Protein AF-A0A8E2I904-F1 (afdb_monomer)

Foldseek 3Di:
DVVVVVVVVVVVVCVVPPPDDPPDDDDDDDDPDDDDDPDPPDPPDDDPPPPPDPPVVVVVVVVVVVVVPDPPPPPVVVVVVVVVPPPPPPPPPPDPPPDPDDPVNVVVVVVCCVVVDHDPVPPDDDD

Sequence (127 aa):
MESLIIAVIVGLISLFLNKKSNEGKQDKQDAPKPVSTPRSNRPLAKTITETTSPPDKIQAKYREIKEAFEPTPEVDLKESFEKEMLPQKVNKESEPKQLEIDENDLLKGIILSEVLGPPRSKRPYRR

pLDDT: mean 70.45, std 15.27, range [39.0, 95.62]

Radius of gyration: 31.6 Å; Cα contacts (8 Å, |Δi|>4): 5; chains: 1; bounding box: 62×60×70 Å

Organism: NCBI:txid38875

Secondary structure (DSSP, 8-state):
-HHHHHHHHHHHHHHHH--S---------PPPPPP-------------------HHHHHHHHHHHHHHS-------HHHHHHHH-S----------------HHHHHHHHHHHHHH-S-GGGS----

Solvent-accessible surface area (backbone atoms only — not comparable to full-atom values): 8775 Å² total; per-residue (Å²): 112,69,70,60,53,51,53,52,51,51,53,52,51,51,67,67,66,70,78,72,82,93,82,87,78,92,74,93,71,85,76,80,74,84,74,85,73,81,80,76,84,69,78,93,74,76,75,76,77,75,76,84,64,60,73,65,59,56,52,52,52,52,50,52,55,55,65,72,49,68,83,68,75,83,68,65,60,62,62,61,50,55,67,69,63,57,79,76,84,69,85,70,79,70,70,84,75,80,76,89,76,55,69,69,59,52,50,49,51,53,51,50,45,66,75,71,39,80,60,70,88,78,54,79,87,78,131

InterPro domains:
  IPR060752 Membrane protein YqfB [PF27722] (3-126)

Structure (mmCIF, N/CA/C/O backbone):
data_AF-A0A8E2I904-F1
#
_entry.id   AF-A0A8E2I904-F1
#
loop_
_atom_site.group_PDB
_atom_site.id
_atom_site.type_symbol
_atom_site.label_atom_id
_atom_site.label_alt_id
_atom_site.label_comp_id
_atom_site.label_asym_id
_atom_site.label_entity_id
_atom_site.label_seq_id
_atom_site.pdbx_PDB_ins_code
_atom_site.Cartn_x
_atom_site.Cartn_y
_atom_site.Cartn_z
_atom_site.occupancy
_atom_site.B_iso_or_equiv
_atom_site.auth_seq_id
_atom_site.auth_comp_id
_atom_site.auth_asym_id
_atom_site.auth_atom_id
_atom_site.pdbx_PDB_model_num
ATOM 1 N N . MET A 1 1 ? 20.095 -3.630 -37.643 1.00 79.81 1 MET A N 1
ATOM 2 C CA . MET A 1 1 ? 19.426 -4.080 -36.399 1.00 79.81 1 MET A CA 1
ATOM 3 C C . MET A 1 1 ? 20.271 -3.781 -35.168 1.00 79.81 1 MET A C 1
ATOM 5 O O . MET A 1 1 ? 19.738 -3.252 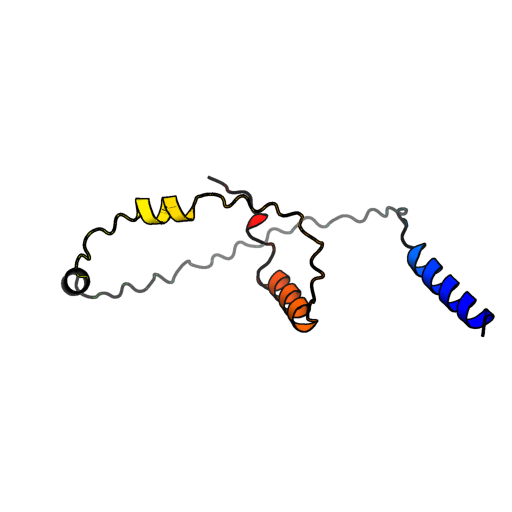-34.206 1.00 79.81 1 MET A O 1
ATOM 9 N N . GLU A 1 2 ? 21.582 -4.022 -35.212 1.00 81.38 2 GLU A N 1
ATOM 10 C CA . GLU A 1 2 ? 22.515 -3.741 -34.104 1.00 81.38 2 GLU A CA 1
ATOM 11 C C . GLU A 1 2 ? 22.537 -2.263 -33.666 1.00 81.38 2 GLU A C 1
ATOM 13 O O . GLU A 1 2 ? 22.477 -1.968 -32.477 1.00 81.38 2 GLU A O 1
ATOM 18 N N . SER A 1 3 ? 22.506 -1.317 -34.610 1.00 87.94 3 SER A N 1
ATOM 19 C CA . SER A 1 3 ? 22.463 0.126 -34.316 1.00 87.94 3 SER A CA 1
ATOM 20 C C . SER A 1 3 ? 21.176 0.588 -33.613 1.00 87.94 3 SER A C 1
ATOM 22 O O . SER A 1 3 ? 21.227 1.470 -32.759 1.00 87.94 3 SER A O 1
ATOM 24 N N . LEU A 1 4 ? 20.031 -0.031 -33.927 1.00 93.50 4 LEU A N 1
ATOM 25 C CA . LEU A 1 4 ? 18.750 0.225 -33.253 1.00 93.50 4 LEU A CA 1
ATOM 26 C C . LEU A 1 4 ? 18.785 -0.259 -31.799 1.00 93.50 4 LEU A C 1
ATOM 28 O O . LEU A 1 4 ? 18.321 0.442 -30.904 1.00 93.50 4 LEU A O 1
ATOM 32 N N . ILE A 1 5 ? 19.383 -1.427 -31.563 1.00 92.62 5 ILE A N 1
ATOM 33 C CA . ILE A 1 5 ? 19.540 -2.003 -30.222 1.00 92.62 5 ILE A CA 1
ATOM 34 C C . ILE A 1 5 ? 20.447 -1.110 -29.362 1.00 92.62 5 ILE A C 1
ATOM 36 O O . ILE A 1 5 ? 20.104 -0.808 -28.221 1.00 92.62 5 ILE A O 1
ATOM 40 N N . ILE A 1 6 ? 21.552 -0.606 -29.922 1.00 92.94 6 ILE A N 1
ATOM 41 C CA . ILE A 1 6 ? 22.462 0.313 -29.219 1.00 92.94 6 ILE A CA 1
ATOM 42 C C . ILE A 1 6 ? 21.753 1.629 -28.858 1.00 92.94 6 ILE A C 1
ATOM 44 O O . ILE A 1 6 ? 21.895 2.102 -27.732 1.00 92.94 6 ILE A O 1
ATOM 48 N N . ALA A 1 7 ? 20.942 2.196 -29.757 1.00 92.81 7 ALA A N 1
ATOM 49 C CA . ALA A 1 7 ? 20.199 3.431 -29.488 1.00 92.81 7 ALA A CA 1
ATOM 50 C C . ALA A 1 7 ? 19.181 3.279 -28.339 1.00 92.81 7 ALA A C 1
ATOM 52 O O . ALA A 1 7 ? 19.072 4.165 -27.490 1.00 92.81 7 ALA A O 1
ATOM 53 N N . VAL A 1 8 ? 18.482 2.140 -28.268 1.00 94.31 8 VAL A N 1
ATOM 54 C CA . VAL A 1 8 ? 17.542 1.832 -27.175 1.00 94.31 8 VAL A CA 1
ATOM 55 C C . VAL A 1 8 ? 18.280 1.671 -25.842 1.00 94.31 8 VAL A C 1
ATOM 57 O O . VAL A 1 8 ? 17.846 2.225 -24.833 1.00 94.31 8 VAL A O 1
ATOM 60 N N . ILE A 1 9 ? 19.422 0.976 -25.833 1.00 94.38 9 ILE A N 1
ATOM 61 C CA . ILE A 1 9 ? 20.236 0.774 -24.624 1.00 94.38 9 ILE A CA 1
ATOM 62 C C . ILE A 1 9 ? 20.785 2.107 -24.101 1.00 94.38 9 ILE A C 1
ATOM 64 O O . ILE A 1 9 ? 20.668 2.383 -22.909 1.00 94.38 9 ILE A O 1
ATOM 68 N N . VAL A 1 10 ? 21.331 2.961 -24.973 1.00 91.62 10 VAL A N 1
ATOM 69 C CA . VAL A 1 10 ? 21.822 4.294 -24.581 1.00 91.62 10 VAL A CA 1
ATOM 70 C C . VAL A 1 10 ? 20.684 5.146 -24.018 1.00 91.62 10 VAL A C 1
ATOM 72 O O . VAL A 1 10 ? 20.857 5.758 -22.967 1.00 91.62 10 VAL A O 1
ATOM 75 N N . GLY A 1 11 ? 19.502 5.125 -24.645 1.00 88.75 11 GLY A N 1
ATOM 76 C CA . GLY A 1 11 ? 18.322 5.836 -24.147 1.00 88.75 11 GLY A CA 1
ATOM 77 C C . GLY A 1 11 ? 17.882 5.379 -22.752 1.00 88.75 11 GLY A C 1
ATOM 78 O O . GLY A 1 11 ? 17.620 6.214 -21.885 1.00 88.75 11 GLY A O 1
ATOM 79 N N . LEU A 1 12 ? 17.866 4.066 -22.497 1.00 90.56 12 LEU A N 1
ATOM 80 C CA . LEU A 1 12 ? 17.550 3.510 -21.177 1.00 90.56 12 LEU A CA 1
ATOM 81 C C . LEU A 1 12 ? 18.612 3.880 -20.133 1.00 90.56 12 LEU A C 1
ATOM 83 O O . LEU A 1 12 ? 18.266 4.308 -19.035 1.00 90.56 12 LEU A O 1
ATOM 87 N N . ILE A 1 13 ? 19.901 3.795 -20.470 1.00 87.50 13 ILE A N 1
ATOM 88 C CA . ILE A 1 13 ? 20.989 4.167 -19.553 1.00 87.50 13 ILE A CA 1
ATOM 89 C C . ILE A 1 13 ? 20.936 5.667 -19.223 1.00 87.50 13 ILE A C 1
ATOM 91 O O . ILE A 1 13 ? 21.092 6.037 -18.060 1.00 87.50 13 ILE A O 1
ATOM 95 N N . SER A 1 14 ? 20.649 6.538 -20.196 1.00 77.75 14 SER A N 1
ATOM 96 C CA . SER A 1 14 ? 20.479 7.978 -19.961 1.00 77.75 14 SER A CA 1
ATOM 97 C C . SER A 1 14 ? 19.310 8.286 -19.024 1.00 77.75 14 SER A C 1
ATOM 99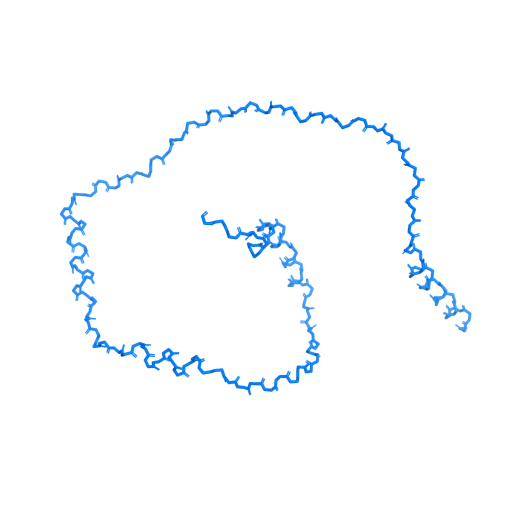 O O . SER A 1 14 ? 19.439 9.163 -18.176 1.00 77.75 14 SER A O 1
ATOM 101 N N . LEU A 1 15 ? 18.201 7.545 -19.109 1.00 78.19 15 LEU A N 1
ATOM 102 C CA . LEU A 1 15 ? 17.074 7.681 -18.177 1.00 78.19 15 LEU A CA 1
ATOM 103 C C . LEU A 1 15 ? 17.452 7.272 -16.746 1.00 78.19 15 LEU A C 1
ATOM 105 O O . LEU A 1 15 ? 17.003 7.899 -15.787 1.00 78.19 15 LEU A O 1
ATOM 109 N N . PHE A 1 16 ? 18.306 6.259 -16.596 1.00 78.00 16 PHE A N 1
ATOM 110 C CA . PHE A 1 16 ? 18.752 5.774 -15.289 1.00 78.00 16 PHE A CA 1
ATOM 111 C C . PHE A 1 16 ? 19.875 6.619 -14.664 1.00 78.00 16 PHE A C 1
ATOM 113 O O . PHE A 1 16 ? 19.927 6.733 -13.439 1.00 78.00 16 PHE A O 1
ATOM 120 N N . LEU A 1 17 ? 20.742 7.256 -15.459 1.00 65.31 17 LEU A N 1
ATOM 121 C CA . LEU A 1 17 ? 21.839 8.094 -14.950 1.00 65.31 17 LEU A CA 1
ATOM 122 C C . LEU A 1 17 ? 21.438 9.553 -14.672 1.00 65.31 17 LEU A C 1
ATOM 124 O O . LEU A 1 17 ? 22.142 10.228 -13.923 1.00 65.31 17 LEU A O 1
ATOM 128 N N . ASN A 1 18 ? 20.307 10.048 -15.191 1.00 60.25 18 ASN A N 1
ATOM 129 C CA . ASN A 1 18 ? 19.906 11.454 -15.012 1.00 60.25 18 ASN A CA 1
ATOM 130 C C . ASN A 1 18 ? 19.212 11.765 -13.670 1.00 60.25 18 ASN A C 1
ATOM 132 O O . ASN A 1 18 ? 18.582 12.811 -13.511 1.00 60.25 18 ASN A O 1
ATOM 136 N N . LYS A 1 19 ? 19.323 10.876 -12.677 1.00 58.44 19 LYS A N 1
ATOM 137 C CA . LYS A 1 19 ? 18.746 11.063 -11.339 1.00 58.44 19 LYS A CA 1
ATOM 138 C C . LYS A 1 19 ? 19.831 11.376 -10.306 1.00 58.44 19 LYS A C 1
ATOM 140 O O . LYS A 1 19 ? 20.033 10.617 -9.360 1.00 58.44 19 LYS A O 1
ATOM 145 N N . LYS A 1 20 ? 20.523 12.513 -10.457 1.00 54.56 20 LYS A N 1
ATOM 146 C CA . LYS A 1 20 ? 21.325 13.095 -9.367 1.00 54.56 20 LYS A CA 1
ATOM 147 C C . LYS A 1 20 ? 21.415 14.629 -9.432 1.00 54.56 20 LYS A C 1
ATOM 149 O O . LYS A 1 20 ? 21.967 15.187 -10.367 1.00 54.56 20 LYS A O 1
ATOM 154 N N . SER A 1 21 ? 20.851 15.242 -8.386 1.00 53.19 21 SER A N 1
ATOM 155 C CA . SER A 1 21 ? 21.020 16.602 -7.839 1.00 53.19 21 SER A CA 1
ATOM 156 C C . SER A 1 21 ? 21.179 17.791 -8.800 1.00 53.19 21 SER A C 1
ATOM 158 O O . SER A 1 21 ? 22.291 18.150 -9.178 1.00 53.19 21 SER A O 1
ATOM 160 N N . ASN A 1 22 ? 20.082 18.525 -8.994 1.00 50.94 22 ASN A N 1
ATOM 161 C CA . ASN A 1 22 ? 20.124 19.983 -9.103 1.00 50.94 22 ASN A CA 1
ATOM 162 C C . ASN A 1 22 ? 19.680 20.577 -7.757 1.00 50.94 22 ASN A C 1
ATOM 164 O O . ASN A 1 22 ? 18.536 20.992 -7.598 1.00 50.94 22 ASN A O 1
ATOM 168 N N . GLU A 1 23 ? 20.580 20.580 -6.773 1.00 52.94 23 GLU A N 1
ATOM 169 C CA . GLU A 1 23 ? 20.488 21.497 -5.635 1.00 52.94 23 GLU A CA 1
ATOM 170 C C . GLU A 1 23 ? 21.428 22.665 -5.916 1.00 52.94 23 GLU A C 1
ATOM 172 O O . GLU A 1 23 ? 22.645 22.503 -5.956 1.00 52.94 23 GLU A O 1
ATOM 177 N N . GLY A 1 24 ? 20.855 23.842 -6.157 1.00 49.22 24 GLY A N 1
ATOM 178 C CA . GLY A 1 24 ? 21.644 25.048 -6.362 1.00 49.22 24 GLY A CA 1
ATOM 179 C C . GLY A 1 24 ? 20.896 26.146 -7.095 1.00 49.22 24 GLY A C 1
ATOM 180 O O . GLY A 1 24 ? 21.215 26.433 -8.244 1.00 49.22 24 GLY A O 1
ATOM 181 N N . LYS A 1 25 ? 19.927 26.765 -6.415 1.00 39.00 25 LYS A N 1
ATOM 182 C CA . LYS A 1 25 ? 19.773 28.227 -6.326 1.00 39.00 25 LYS A CA 1
ATOM 183 C C . LYS A 1 25 ? 18.706 28.540 -5.281 1.00 39.00 25 LYS A C 1
ATOM 185 O O . LYS A 1 25 ? 17.515 28.348 -5.489 1.00 39.00 25 LYS A O 1
ATOM 190 N N . GLN A 1 26 ? 19.204 28.959 -4.122 1.00 50.62 26 GLN A N 1
ATOM 191 C CA . GLN A 1 26 ? 18.437 29.642 -3.097 1.00 50.62 26 GLN A CA 1
ATOM 192 C C . GLN A 1 26 ? 17.930 30.950 -3.701 1.00 50.62 26 GLN A C 1
ATOM 194 O O . GLN A 1 26 ? 18.743 31.796 -4.065 1.00 50.62 26 GLN A O 1
ATOM 199 N N . ASP A 1 27 ? 16.616 31.116 -3.771 1.00 44.34 27 ASP A N 1
ATOM 200 C CA . ASP A 1 27 ? 16.015 32.440 -3.768 1.00 44.34 27 ASP A CA 1
ATOM 201 C C . ASP A 1 27 ? 15.100 32.505 -2.551 1.00 44.34 27 ASP A C 1
ATOM 203 O O . ASP A 1 27 ? 14.202 31.681 -2.360 1.00 44.34 27 ASP A O 1
ATOM 207 N N . LYS A 1 28 ? 15.437 33.420 -1.645 1.00 55.22 28 LYS A N 1
ATOM 208 C CA . LYS A 1 28 ? 14.691 33.664 -0.418 1.00 55.22 28 LYS A CA 1
ATOM 209 C C . LYS A 1 28 ? 13.388 34.339 -0.824 1.00 55.22 28 LYS A C 1
ATOM 211 O O . LYS A 1 28 ? 13.412 35.487 -1.252 1.00 55.22 28 LYS A O 1
ATOM 216 N N . GLN A 1 29 ? 12.267 33.646 -0.673 1.00 50.34 29 GLN A N 1
ATOM 217 C CA . GLN A 1 29 ? 10.956 34.281 -0.693 1.00 50.34 29 GLN A CA 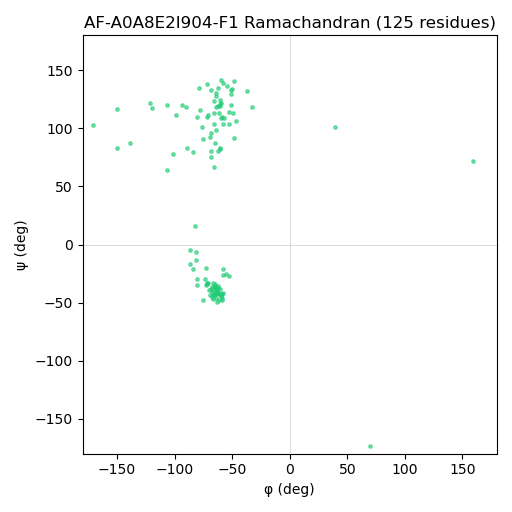1
ATOM 218 C C . GLN A 1 29 ? 10.257 33.991 0.627 1.00 50.34 29 GLN A C 1
ATOM 220 O O . GLN A 1 29 ? 10.120 32.843 1.050 1.00 50.34 29 GLN A O 1
ATOM 225 N N . ASP A 1 30 ? 9.920 35.083 1.304 1.00 56.72 30 ASP A N 1
ATOM 226 C CA . ASP A 1 30 ? 9.313 35.140 2.620 1.00 56.72 30 ASP A CA 1
ATOM 227 C C . ASP A 1 30 ? 8.073 34.247 2.705 1.00 56.72 30 ASP A C 1
ATOM 229 O O . ASP A 1 30 ? 7.089 34.437 1.989 1.00 56.72 30 ASP A O 1
ATOM 233 N N . ALA A 1 31 ? 8.104 33.275 3.616 1.00 57.62 31 ALA A N 1
ATOM 234 C CA . ALA A 1 31 ? 6.916 32.507 3.944 1.00 57.62 31 ALA A CA 1
ATOM 235 C C . ALA A 1 31 ? 5.888 33.445 4.608 1.00 57.62 31 ALA A C 1
ATOM 237 O O . ALA A 1 31 ? 6.203 34.057 5.638 1.00 57.62 31 ALA A O 1
ATOM 238 N N . PRO A 1 32 ? 4.653 33.567 4.086 1.00 58.03 32 PRO A N 1
ATOM 239 C CA . PRO A 1 32 ? 3.612 34.292 4.793 1.00 58.03 32 PRO A CA 1
ATOM 240 C C . PRO A 1 32 ? 3.300 33.554 6.099 1.00 58.03 32 PRO A C 1
ATOM 242 O O . PRO A 1 32 ? 3.056 32.345 6.115 1.00 58.03 32 PRO A O 1
ATOM 245 N N . LYS A 1 33 ? 3.326 34.288 7.218 1.00 65.62 33 LYS A N 1
ATOM 246 C CA . LYS A 1 33 ? 2.903 33.775 8.529 1.00 65.62 33 LYS A CA 1
ATOM 247 C C . LYS A 1 33 ? 1.476 33.216 8.408 1.00 65.62 33 LYS A C 1
ATOM 249 O O . LYS A 1 33 ? 0.637 33.888 7.803 1.00 65.62 33 LYS A O 1
ATOM 254 N N . PRO A 1 34 ? 1.160 32.046 8.991 1.00 56.19 34 PRO A N 1
ATOM 255 C CA . PRO A 1 34 ? -0.206 31.549 8.984 1.00 56.19 34 PRO A CA 1
ATOM 256 C C . PRO A 1 34 ? -1.114 32.547 9.710 1.00 56.19 34 PRO A C 1
ATOM 258 O O . PRO A 1 34 ? -0.903 32.886 10.876 1.00 56.19 34 PRO A O 1
ATOM 261 N N . VAL A 1 35 ? -2.110 33.041 8.980 1.00 60.19 35 VAL A N 1
ATOM 262 C CA . VAL A 1 35 ? -3.182 33.889 9.495 1.00 60.19 35 VAL A CA 1
ATOM 263 C C . VAL A 1 35 ? -3.990 33.078 10.507 1.00 60.19 35 VAL A C 1
ATOM 265 O O . VAL A 1 35 ? -4.393 31.949 10.233 1.00 60.19 35 VAL A O 1
ATOM 268 N N . SER A 1 36 ? -4.226 33.662 11.682 1.00 58.50 36 SER A N 1
ATOM 269 C CA . SER A 1 36 ? -5.157 33.135 12.682 1.00 58.50 36 SER A CA 1
ATOM 270 C C . SER A 1 36 ? -6.543 32.989 12.051 1.00 58.50 36 SER A C 1
ATOM 272 O O . SER A 1 36 ? -7.208 33.981 11.753 1.00 58.50 36 SER A O 1
ATOM 274 N N . THR A 1 37 ? -6.979 31.755 11.810 1.00 59.53 37 THR A N 1
ATOM 275 C CA . THR A 1 37 ? -8.355 31.485 11.390 1.00 59.53 37 THR A CA 1
ATOM 276 C C . THR A 1 37 ? -9.297 31.791 12.557 1.00 59.53 37 THR A C 1
ATOM 278 O O . THR A 1 37 ? -9.035 31.311 13.666 1.00 59.53 37 THR A O 1
ATOM 281 N N . PRO A 1 38 ? -10.407 32.526 12.357 1.00 52.84 38 PRO A N 1
ATOM 282 C CA . PRO A 1 38 ? -11.383 32.722 13.416 1.00 52.84 38 PRO A CA 1
ATOM 283 C C . PRO A 1 38 ? -11.937 31.360 13.839 1.00 52.84 38 PRO A C 1
ATOM 285 O O . PRO A 1 38 ? -12.428 30.577 13.024 1.00 52.84 38 PRO A O 1
ATOM 288 N N . ARG A 1 39 ? -11.820 31.072 15.138 1.00 57.06 39 ARG A N 1
ATOM 289 C CA . ARG A 1 39 ? -12.393 29.892 15.783 1.00 57.06 39 ARG A CA 1
ATOM 290 C C . ARG A 1 39 ? -13.901 29.943 15.538 1.00 57.06 39 ARG A C 1
ATOM 292 O O . ARG A 1 39 ? -14.599 30.764 16.125 1.00 57.06 39 ARG A O 1
ATOM 299 N N . SER A 1 40 ? -14.390 29.118 14.615 1.00 51.94 40 SER A N 1
ATOM 300 C CA . SER A 1 40 ? -15.822 28.966 14.388 1.00 51.94 40 SER A CA 1
ATOM 301 C C . SER A 1 40 ? -16.440 28.472 15.694 1.00 51.94 40 SER A C 1
ATOM 303 O O . SER A 1 40 ? -16.203 27.337 16.112 1.00 51.94 40 SER A O 1
ATOM 305 N N . ASN A 1 41 ? -17.195 29.345 16.361 1.00 60.78 41 ASN A N 1
ATOM 306 C CA . ASN A 1 41 ? -18.082 28.984 17.459 1.00 60.78 41 ASN A CA 1
ATOM 307 C C . ASN A 1 41 ? -19.224 28.152 16.875 1.00 60.78 41 ASN A C 1
ATOM 309 O O . ASN A 1 41 ? -20.333 28.642 16.674 1.00 60.78 41 ASN A O 1
ATOM 313 N N . ARG A 1 42 ? -18.947 26.892 16.543 1.00 55.53 42 ARG A N 1
ATOM 314 C CA . ARG A 1 42 ? -19.997 25.935 16.230 1.00 55.53 42 ARG A CA 1
ATOM 315 C C . ARG A 1 42 ? -20.582 25.487 17.570 1.00 55.53 42 ARG A C 1
ATOM 317 O O . ARG A 1 42 ? -19.841 24.889 18.352 1.00 55.53 42 ARG A O 1
ATOM 324 N N . PRO A 1 43 ? -21.859 25.772 17.877 1.00 49.94 43 PRO A N 1
ATOM 325 C CA . PRO A 1 43 ? -22.473 25.208 19.064 1.00 49.94 43 PRO A CA 1
ATOM 326 C C . PRO A 1 43 ? -22.430 23.686 18.937 1.00 49.94 43 PRO A C 1
ATOM 328 O O . PRO A 1 43 ? -22.912 23.103 17.962 1.00 49.94 43 PRO A O 1
ATOM 331 N N . LEU A 1 44 ? -21.794 23.055 19.920 1.00 57.62 44 LEU A N 1
ATOM 332 C CA . LEU A 1 44 ? -21.810 21.619 20.136 1.00 57.62 44 LEU A CA 1
ATOM 333 C C . LEU A 1 44 ? -23.236 21.252 20.577 1.00 57.62 44 LEU A C 1
ATOM 335 O O . LEU A 1 44 ? -23.537 21.175 21.760 1.00 57.62 44 LEU A O 1
ATOM 339 N N . ALA A 1 45 ? -24.153 21.131 19.623 1.00 53.22 45 ALA A N 1
ATOM 340 C CA . ALA A 1 45 ? -25.539 20.787 19.900 1.00 53.22 45 ALA A CA 1
ATOM 341 C C . ALA A 1 45 ? -26.037 19.792 18.856 1.00 53.22 45 ALA A C 1
ATOM 343 O O . ALA A 1 45 ? -26.606 20.157 17.833 1.00 53.22 45 ALA A O 1
ATOM 344 N N . LYS A 1 46 ? -25.797 18.516 19.144 1.00 48.28 46 LYS A N 1
ATOM 345 C CA . LYS A 1 46 ? -26.808 17.464 19.041 1.00 48.28 46 LYS A CA 1
ATOM 346 C C . LYS A 1 46 ? -26.450 16.428 20.094 1.00 48.28 46 LYS A C 1
ATOM 348 O O . LYS A 1 46 ? -25.747 15.457 19.836 1.00 48.28 46 LYS A O 1
ATOM 353 N N . THR A 1 47 ? -26.899 16.730 21.309 1.00 45.06 47 THR A N 1
ATOM 354 C CA . THR A 1 47 ? -27.284 15.743 22.312 1.00 45.06 47 THR A CA 1
ATOM 355 C C . THR A 1 47 ? -27.863 14.544 21.577 1.00 45.06 47 THR A C 1
ATOM 357 O O . THR A 1 47 ? -28.825 14.687 20.819 1.00 45.06 47 THR A O 1
ATOM 360 N N . ILE A 1 48 ? -27.213 13.393 21.737 1.00 49.94 48 ILE A N 1
ATOM 361 C CA . ILE A 1 48 ? -27.794 12.097 21.409 1.00 49.94 48 ILE A CA 1
ATOM 362 C C . ILE A 1 48 ? -29.154 12.121 22.087 1.00 49.94 48 ILE A C 1
ATOM 364 O O . ILE A 1 48 ? -29.217 12.247 23.305 1.00 49.94 48 ILE A O 1
ATOM 368 N N . THR A 1 49 ? -30.221 12.135 21.293 1.00 46.56 49 THR A N 1
ATOM 369 C CA . THR A 1 49 ? -31.586 12.060 21.792 1.00 46.56 49 THR A CA 1
ATOM 370 C C . THR A 1 49 ? -31.656 10.845 22.695 1.00 46.56 49 THR A C 1
ATOM 372 O O . THR A 1 49 ? -31.647 9.708 22.218 1.00 46.56 49 THR A O 1
ATOM 375 N N . GLU A 1 50 ? -31.662 11.114 23.998 1.00 50.84 50 GLU A N 1
ATOM 376 C CA . GLU A 1 50 ? -32.113 10.208 25.029 1.00 50.84 50 GLU A CA 1
ATOM 377 C C . GLU A 1 50 ? -33.435 9.653 24.526 1.00 50.84 50 GLU A C 1
ATOM 379 O O . GLU A 1 50 ? -34.442 10.353 24.420 1.00 50.84 50 GLU A O 1
ATOM 384 N N . THR A 1 51 ? -33.404 8.394 24.104 1.00 47.06 51 THR A N 1
ATOM 385 C CA . THR A 1 51 ? -34.633 7.651 23.918 1.00 47.06 51 THR A CA 1
ATOM 386 C C . THR A 1 51 ? -35.158 7.477 25.333 1.00 47.06 51 THR A C 1
ATOM 388 O O . THR A 1 51 ? -34.683 6.620 26.074 1.00 47.06 51 THR A O 1
ATOM 391 N N . THR A 1 52 ? -36.063 8.362 25.743 1.00 58.94 52 THR A N 1
ATOM 392 C CA . THR A 1 52 ? -36.830 8.298 26.986 1.00 58.94 52 THR A CA 1
ATOM 393 C C . THR A 1 52 ? -37.760 7.087 26.928 1.00 58.94 52 THR A C 1
ATOM 395 O O . THR A 1 52 ? -38.980 7.190 26.862 1.00 58.94 52 THR A O 1
ATOM 398 N N . SER A 1 53 ? -37.184 5.887 26.925 1.00 62.12 53 SER A N 1
ATOM 399 C CA . SER A 1 53 ? -37.897 4.703 27.373 1.00 62.12 53 SER A CA 1
ATOM 400 C C . SER A 1 53 ? -37.880 4.708 28.903 1.00 62.12 53 SER A C 1
ATOM 402 O O . SER A 1 53 ? -36.809 4.934 29.472 1.00 62.12 53 SER A O 1
ATOM 404 N N . PRO A 1 54 ? -39.017 4.443 29.572 1.00 65.19 54 PRO A N 1
ATOM 405 C CA . PRO A 1 54 ? -39.064 4.298 31.022 1.00 65.19 54 PRO A CA 1
ATOM 406 C C . PRO A 1 54 ? -37.953 3.352 31.507 1.00 65.19 54 PRO A C 1
ATOM 408 O O . PRO A 1 54 ? -37.716 2.337 30.837 1.00 65.19 54 PRO A O 1
ATOM 411 N N . PRO A 1 55 ? -37.289 3.642 32.642 1.00 60.88 55 PRO A N 1
ATOM 412 C CA . PRO A 1 55 ? -36.192 2.821 33.169 1.00 60.88 55 PRO A CA 1
ATOM 413 C C . PRO A 1 55 ? -36.578 1.337 33.308 1.00 60.88 55 PRO A C 1
ATOM 415 O O . PRO A 1 55 ? -35.734 0.456 33.145 1.00 60.88 55 PRO A O 1
ATOM 418 N N . ASP A 1 56 ? -37.868 1.057 33.487 1.00 63.91 56 ASP A N 1
ATOM 419 C CA . ASP A 1 56 ? -38.433 -0.288 33.604 1.00 63.91 56 ASP A CA 1
ATOM 420 C C . ASP A 1 56 ? -38.301 -1.123 32.321 1.00 63.91 56 ASP A C 1
ATOM 422 O O . ASP A 1 56 ? -38.022 -2.321 32.379 1.00 63.91 56 ASP A O 1
ATOM 426 N N . LYS A 1 57 ? -38.433 -0.504 31.137 1.00 68.31 57 LYS A N 1
ATOM 427 C CA . LYS A 1 57 ? -38.333 -1.218 29.849 1.00 68.31 57 LYS A CA 1
ATOM 428 C C . LYS A 1 57 ? -36.903 -1.640 29.540 1.00 68.31 57 LYS A C 1
ATOM 430 O O . LYS A 1 57 ? -36.676 -2.693 28.949 1.00 68.31 57 LYS A O 1
ATOM 435 N N . ILE A 1 58 ? -35.942 -0.820 29.956 1.00 73.81 58 ILE A N 1
ATOM 436 C CA . ILE A 1 58 ? -34.518 -1.109 29.808 1.00 73.81 58 ILE A CA 1
ATOM 437 C C . ILE A 1 58 ? -34.157 -2.310 30.690 1.00 73.81 58 ILE A C 1
ATOM 439 O O . ILE A 1 58 ? -33.545 -3.260 30.210 1.00 73.81 58 ILE A O 1
ATOM 443 N N . GLN A 1 59 ? -34.600 -2.315 31.950 1.00 74.56 59 GLN A N 1
ATOM 444 C CA . GLN A 1 59 ? -34.349 -3.419 32.880 1.00 74.56 59 GLN A CA 1
ATOM 445 C C . GLN A 1 59 ? -34.989 -4.737 32.434 1.00 74.56 59 GLN A C 1
ATOM 447 O O . GLN A 1 59 ? -34.342 -5.778 32.527 1.00 74.56 59 GLN A O 1
ATOM 452 N N . ALA A 1 60 ? -36.221 -4.699 31.918 1.00 79.44 60 ALA A N 1
ATOM 453 C CA . ALA A 1 60 ? -36.887 -5.884 31.378 1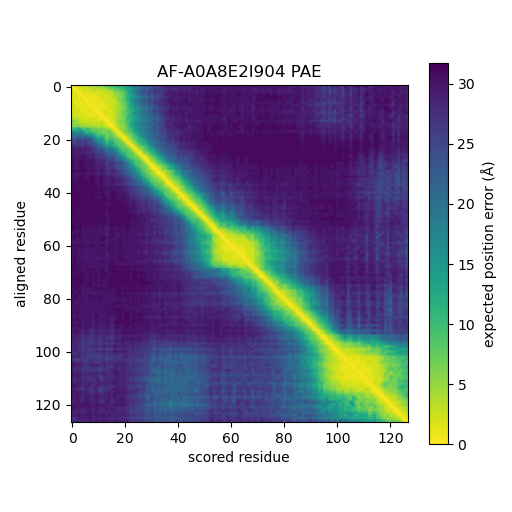.00 79.44 60 ALA A CA 1
ATOM 454 C C . ALA A 1 60 ? -36.094 -6.491 30.211 1.00 79.44 60 ALA A C 1
ATOM 456 O O . ALA A 1 60 ? -35.827 -7.690 30.206 1.00 79.44 60 ALA A O 1
ATOM 457 N N . LYS A 1 61 ? -35.609 -5.645 29.293 1.00 80.81 61 LYS A N 1
ATOM 458 C CA . LYS A 1 61 ? -34.779 -6.078 28.163 1.00 80.81 61 LYS A CA 1
ATOM 459 C C . LYS A 1 61 ? -33.447 -6.682 28.617 1.00 80.81 61 LYS A C 1
ATOM 461 O O . LYS A 1 61 ? -33.005 -7.679 28.060 1.00 80.81 61 LYS A O 1
ATOM 466 N N . TYR A 1 62 ? -32.813 -6.114 29.646 1.00 77.25 62 TYR A N 1
ATOM 467 C CA . TYR A 1 62 ? -31.589 -6.684 30.221 1.00 77.25 62 TYR A CA 1
ATOM 468 C C . TYR A 1 62 ? -31.820 -8.050 30.878 1.00 77.25 62 TYR A C 1
ATOM 470 O O . TYR A 1 62 ? -30.948 -8.910 30.782 1.00 77.25 62 TYR A O 1
ATOM 478 N N . ARG A 1 63 ? -32.968 -8.266 31.533 1.00 81.19 63 ARG A N 1
ATOM 479 C CA . ARG A 1 63 ? -33.319 -9.567 32.129 1.00 81.19 63 ARG A CA 1
ATOM 480 C C . ARG A 1 63 ? -33.563 -10.622 31.060 1.00 81.19 63 ARG A C 1
ATOM 482 O O . ARG A 1 63 ? -32.978 -11.691 31.144 1.00 81.19 63 ARG A O 1
ATOM 489 N N . GLU A 1 64 ? -34.311 -10.275 30.019 1.00 81.31 64 GLU A N 1
ATOM 490 C CA . GLU A 1 64 ? -34.589 -11.168 28.891 1.00 81.31 64 GLU A CA 1
ATOM 491 C C . GLU A 1 64 ? -33.302 -11.587 28.160 1.00 81.31 64 GLU A C 1
ATOM 493 O O . GLU A 1 64 ? -33.098 -12.765 27.892 1.00 81.31 64 GLU A O 1
ATOM 498 N N . ILE A 1 65 ? -32.372 -10.651 27.924 1.00 80.50 65 ILE A N 1
ATOM 499 C CA . ILE A 1 65 ? -31.059 -10.956 27.324 1.00 80.50 65 ILE A CA 1
ATOM 500 C C . ILE A 1 65 ? -30.223 -11.864 28.236 1.00 80.50 65 ILE A C 1
ATOM 502 O O . ILE A 1 65 ? -29.519 -12.745 27.749 1.00 80.50 65 ILE A O 1
ATOM 506 N N . LYS A 1 66 ? -30.283 -11.649 29.554 1.00 78.44 66 LYS A N 1
ATOM 507 C CA . LYS A 1 66 ? -29.532 -12.440 30.534 1.00 78.44 66 LYS A CA 1
ATOM 508 C C . LYS A 1 66 ? -30.089 -13.857 30.689 1.00 78.44 66 LYS A C 1
ATOM 510 O O . LYS A 1 66 ? -29.318 -14.769 30.945 1.00 78.44 66 LYS A O 1
ATOM 515 N N . GLU A 1 67 ? -31.399 -14.028 30.554 1.00 77.88 67 GLU A N 1
ATOM 516 C CA . GLU A 1 67 ? -32.073 -15.328 30.630 1.00 77.88 67 GLU A CA 1
ATOM 517 C C . GLU A 1 67 ? -31.971 -16.108 29.312 1.00 77.88 67 GLU A C 1
ATOM 519 O O . GLU A 1 67 ? -31.815 -17.323 29.341 1.00 77.88 67 GLU A O 1
ATOM 524 N N . ALA A 1 68 ? -31.986 -15.422 28.163 1.00 76.00 68 ALA A N 1
ATOM 525 C CA . ALA A 1 68 ? -31.778 -16.036 26.850 1.00 76.00 68 ALA A CA 1
ATOM 526 C C . ALA A 1 68 ? -30.319 -16.460 26.601 1.00 76.00 68 ALA A C 1
ATOM 528 O O . ALA A 1 68 ? -30.050 -17.284 25.728 1.00 76.00 68 ALA A O 1
ATOM 529 N N . PHE A 1 69 ? -29.372 -15.890 27.349 1.00 69.31 69 PHE A N 1
ATOM 530 C CA . PHE A 1 69 ? -27.981 -16.319 27.351 1.00 69.31 69 PHE A CA 1
ATOM 531 C C . PHE A 1 69 ? -27.807 -17.400 28.419 1.00 69.31 69 PHE A C 1
ATOM 533 O O . PHE A 1 69 ? -27.429 -17.117 29.557 1.00 69.31 69 PHE A O 1
ATOM 540 N N . GLU A 1 70 ? -28.129 -18.646 28.067 1.00 65.38 70 GLU A N 1
ATOM 541 C CA . GLU A 1 70 ? -27.809 -19.793 28.916 1.00 65.38 70 GLU A CA 1
ATOM 542 C C . GLU A 1 70 ? -26.317 -19.742 29.291 1.00 65.38 70 GLU A C 1
ATOM 544 O O . GLU A 1 70 ? -25.475 -19.516 28.412 1.00 65.38 70 GLU A O 1
ATOM 549 N N . PRO A 1 71 ? -25.946 -19.934 30.571 1.00 55.91 71 PRO A N 1
ATOM 550 C CA . PRO A 1 71 ? -24.551 -20.076 30.938 1.00 55.91 71 PRO A CA 1
ATOM 551 C C . PRO A 1 71 ? -24.075 -21.411 30.371 1.00 55.91 71 PRO A C 1
ATOM 553 O O . PRO A 1 71 ? -24.212 -22.461 30.999 1.00 55.91 71 PRO A O 1
ATOM 556 N N . THR A 1 72 ? -23.526 -21.386 29.158 1.00 59.03 72 THR A N 1
ATOM 557 C CA . THR A 1 72 ? -22.690 -22.482 28.681 1.00 59.03 72 THR A CA 1
ATOM 558 C C . THR A 1 72 ? -21.640 -22.731 29.762 1.00 59.03 72 THR A C 1
ATOM 560 O O . THR A 1 72 ? -21.038 -21.749 30.216 1.00 59.03 72 THR A O 1
ATOM 563 N N . PRO A 1 73 ? -21.446 -23.987 30.212 1.00 57.72 73 PRO A N 1
ATOM 564 C CA . PRO A 1 73 ? -20.450 -24.293 31.229 1.00 57.72 73 PRO A CA 1
ATOM 565 C C . PRO A 1 73 ? -19.137 -23.664 30.793 1.00 57.72 73 PRO A C 1
ATOM 567 O O . PRO A 1 73 ? -18.814 -23.727 29.607 1.00 57.72 73 PRO A O 1
ATOM 570 N N . GLU A 1 74 ? -18.466 -22.995 31.731 1.00 60.28 74 GLU A N 1
ATOM 571 C CA . GLU A 1 74 ? -17.197 -22.303 31.534 1.00 60.28 74 GLU A CA 1
ATOM 572 C C . GLU A 1 74 ? -16.232 -23.245 30.811 1.00 60.28 74 GLU A C 1
ATOM 574 O O . GLU A 1 74 ? -15.560 -24.074 31.417 1.00 60.28 74 GLU A O 1
ATOM 579 N N . VAL A 1 75 ? -16.217 -23.172 29.480 1.00 58.03 75 VAL A N 1
ATOM 580 C CA . VAL A 1 75 ? -15.173 -23.794 28.687 1.00 58.03 75 VAL A CA 1
ATOM 581 C C . VAL A 1 75 ? -13.941 -23.040 29.127 1.00 58.03 75 VAL A C 1
ATOM 583 O O . VAL A 1 75 ? -13.920 -21.814 29.022 1.00 58.03 75 VAL A O 1
ATOM 586 N N . ASP A 1 76 ? -12.983 -23.753 29.708 1.00 61.44 76 ASP A N 1
ATOM 587 C CA . ASP A 1 76 ? -11.749 -23.202 30.247 1.00 61.44 76 ASP A CA 1
ATOM 588 C C . ASP A 1 76 ? -10.978 -22.517 29.104 1.00 61.44 76 ASP A C 1
ATOM 590 O O . ASP A 1 76 ? -10.112 -23.089 28.443 1.00 61.44 76 ASP A O 1
ATOM 594 N N . LEU A 1 77 ? -11.347 -21.262 28.818 1.00 58.47 77 LEU A N 1
ATOM 595 C CA . LEU A 1 77 ? -10.871 -20.463 27.684 1.00 58.47 77 LEU A CA 1
ATOM 596 C C . LEU A 1 77 ? -9.347 -20.320 27.713 1.00 58.47 77 LEU A C 1
ATOM 598 O O . LEU A 1 77 ? -8.727 -20.052 26.685 1.00 58.47 77 LEU A O 1
ATOM 602 N N . LYS A 1 78 ? -8.751 -20.519 28.893 1.00 61.34 78 LYS A N 1
ATOM 603 C CA . LYS A 1 78 ? -7.312 -20.500 29.134 1.00 61.34 78 LYS A CA 1
ATOM 604 C C . LYS A 1 78 ? -6.598 -21.660 28.443 1.00 61.34 78 LYS A C 1
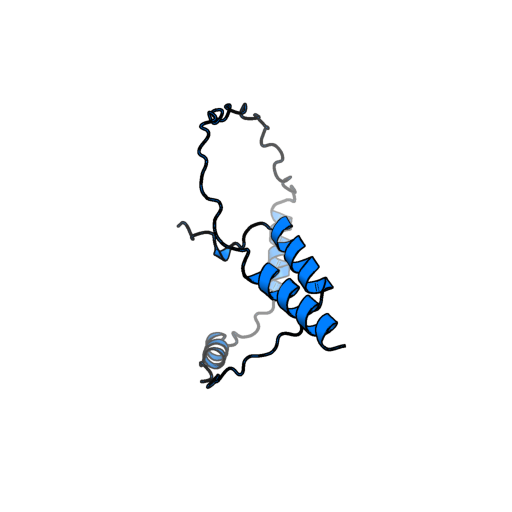ATOM 606 O O . LYS A 1 78 ? -5.597 -21.407 27.783 1.00 61.34 78 LYS A O 1
ATOM 611 N N . GLU A 1 79 ? -7.132 -22.881 28.502 1.00 60.00 79 GLU A N 1
ATOM 612 C CA . GLU A 1 79 ? -6.491 -24.045 27.871 1.00 60.00 79 GLU A CA 1
ATOM 613 C C . GLU A 1 79 ? -6.516 -23.958 26.340 1.00 60.00 79 GLU A C 1
ATOM 615 O O . GLU A 1 79 ? -5.530 -24.293 25.681 1.00 60.00 79 GLU A O 1
ATOM 620 N N . SER A 1 80 ? -7.609 -23.453 25.755 1.00 59.59 80 SER A N 1
ATOM 621 C CA . SER A 1 80 ? -7.686 -23.233 24.305 1.00 59.59 80 SER A CA 1
ATOM 622 C C . SER A 1 80 ? -6.725 -22.142 23.831 1.00 59.59 80 SER A C 1
ATOM 624 O O . SER A 1 80 ? -6.076 -22.305 22.800 1.00 59.59 80 SER A O 1
ATOM 626 N N . PHE A 1 81 ? -6.572 -21.060 24.603 1.00 59.00 81 PHE A N 1
ATOM 627 C CA . PHE A 1 8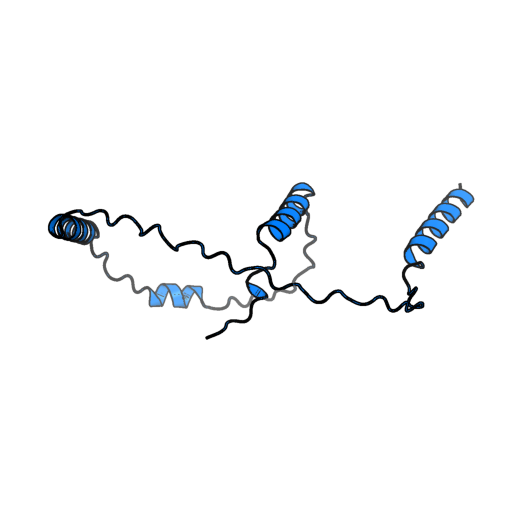1 ? -5.678 -19.958 24.239 1.00 59.00 81 PHE A CA 1
ATOM 628 C C . PHE A 1 81 ? -4.202 -20.356 24.335 1.00 59.00 81 PHE A C 1
ATOM 630 O O . PHE A 1 81 ? -3.396 -19.987 23.484 1.00 59.00 81 PHE A O 1
ATOM 637 N N . GLU A 1 82 ? -3.839 -21.130 25.358 1.00 61.50 82 GLU A N 1
ATOM 638 C CA . GLU A 1 82 ? -2.453 -21.533 25.600 1.00 61.50 82 GLU A CA 1
ATOM 639 C C . GLU A 1 82 ? -1.966 -22.549 24.555 1.00 61.50 82 GLU A C 1
ATOM 641 O O . GLU A 1 82 ? -0.817 -22.498 24.112 1.00 61.50 82 GLU A O 1
ATOM 646 N N . LYS A 1 83 ? -2.868 -23.412 24.068 1.00 61.72 83 LYS A N 1
ATOM 647 C CA . LYS A 1 83 ? -2.570 -24.393 23.016 1.00 61.72 83 LYS A CA 1
ATOM 648 C C . LYS A 1 83 ? -2.419 -23.760 21.627 1.00 61.72 83 LYS A C 1
ATOM 650 O O . LYS A 1 83 ? -1.642 -24.267 20.819 1.00 61.72 83 LYS A O 1
ATOM 655 N N . GLU A 1 84 ? -3.102 -22.646 21.363 1.00 61.22 84 GLU A N 1
ATOM 656 C CA . GLU A 1 84 ? -2.973 -21.869 20.119 1.00 61.22 84 GLU A CA 1
ATOM 657 C C . GLU A 1 84 ? -1.794 -20.877 20.136 1.00 61.22 84 GLU A C 1
ATOM 659 O O . GLU A 1 84 ? -1.301 -20.485 19.078 1.00 61.22 84 GLU A O 1
ATOM 664 N N . MET A 1 85 ? -1.300 -20.498 21.320 1.00 57.81 85 MET A N 1
ATOM 665 C CA . MET A 1 85 ? -0.172 -19.571 21.494 1.00 57.81 85 MET A CA 1
ATOM 666 C C . MET A 1 85 ? 1.210 -20.224 21.463 1.00 57.81 85 MET A C 1
ATOM 668 O O . MET A 1 85 ? 2.213 -19.504 21.491 1.00 57.81 85 MET A O 1
ATOM 672 N N . LEU A 1 86 ? 1.306 -21.555 21.383 1.00 63.16 86 LEU A N 1
ATOM 673 C CA . LEU A 1 86 ? 2.600 -22.197 21.178 1.00 63.16 86 LEU A CA 1
ATOM 674 C C . LEU A 1 86 ? 3.187 -21.703 19.849 1.00 63.16 86 LEU A C 1
ATOM 676 O O . LEU A 1 86 ? 2.586 -21.928 18.793 1.00 63.16 86 LEU A O 1
ATOM 680 N N . PRO A 1 87 ? 4.363 -21.047 19.859 1.00 57.50 87 PRO A N 1
ATOM 681 C CA . PRO A 1 87 ? 5.004 -20.653 18.625 1.00 57.50 87 PRO A CA 1
ATOM 682 C C . PRO A 1 87 ? 5.388 -21.940 17.902 1.00 57.50 87 PRO A C 1
ATOM 684 O O . PRO A 1 87 ? 6.362 -22.604 18.265 1.00 57.50 87 PRO A O 1
ATOM 687 N N . GLN A 1 88 ? 4.630 -22.308 16.866 1.00 62.31 88 GLN A N 1
ATOM 688 C CA . GLN A 1 88 ? 5.153 -23.221 15.863 1.00 62.31 88 GLN A CA 1
ATOM 689 C C . GLN A 1 88 ? 6.471 -22.601 15.408 1.00 62.31 88 GLN A C 1
ATOM 691 O O . GLN A 1 88 ? 6.489 -21.502 14.847 1.00 62.31 88 GLN A O 1
ATOM 696 N N . LYS A 1 89 ? 7.587 -23.276 15.707 1.00 59.75 89 LYS A N 1
ATOM 697 C CA . LYS A 1 89 ? 8.891 -22.986 15.114 1.00 59.75 89 LYS A CA 1
ATOM 698 C C . LYS A 1 89 ? 8.757 -23.241 13.617 1.00 59.75 89 LYS A C 1
ATOM 700 O O . LYS A 1 89 ? 9.113 -24.301 13.114 1.00 59.75 89 LYS A O 1
ATOM 705 N N . VAL A 1 90 ? 8.192 -22.276 12.903 1.00 57.81 90 VAL A N 1
ATOM 706 C CA . VAL A 1 90 ? 8.262 -22.256 11.456 1.00 57.81 90 VAL A CA 1
ATOM 707 C C . VAL A 1 90 ? 9.673 -21.787 11.160 1.00 57.81 90 VAL A C 1
ATOM 709 O O . VAL A 1 90 ? 9.977 -20.600 11.283 1.00 57.81 90 VAL A O 1
ATOM 712 N N . ASN A 1 91 ? 10.547 -22.732 10.820 1.00 62.53 91 ASN A N 1
ATOM 713 C CA . ASN A 1 91 ? 11.790 -22.436 10.123 1.00 62.53 91 ASN A CA 1
ATOM 714 C C . ASN A 1 91 ? 11.401 -21.800 8.779 1.00 62.53 91 ASN A C 1
ATOM 716 O O . ASN A 1 91 ? 11.248 -22.482 7.772 1.00 62.53 91 ASN A O 1
ATOM 720 N N . LYS A 1 92 ? 11.113 -20.495 8.788 1.00 61.62 92 LYS A N 1
ATOM 721 C CA . LYS A 1 92 ? 10.849 -19.705 7.588 1.00 61.62 92 LYS A CA 1
ATOM 722 C C . LYS A 1 92 ? 12.192 -19.275 7.031 1.00 61.62 92 LYS A C 1
ATOM 724 O O . LYS A 1 92 ? 12.606 -18.133 7.196 1.00 61.62 92 LYS A O 1
ATOM 729 N N . GLU A 1 93 ? 12.843 -20.190 6.333 1.00 65.62 93 GLU A N 1
ATOM 730 C CA . GLU A 1 93 ? 13.604 -19.785 5.159 1.00 65.62 93 GLU A CA 1
ATOM 731 C C . GLU A 1 93 ? 12.554 -19.271 4.166 1.00 65.62 93 GLU A C 1
ATOM 733 O O . GLU A 1 93 ? 11.905 -20.029 3.448 1.00 65.62 93 GLU A O 1
ATOM 738 N N . SER A 1 94 ? 12.223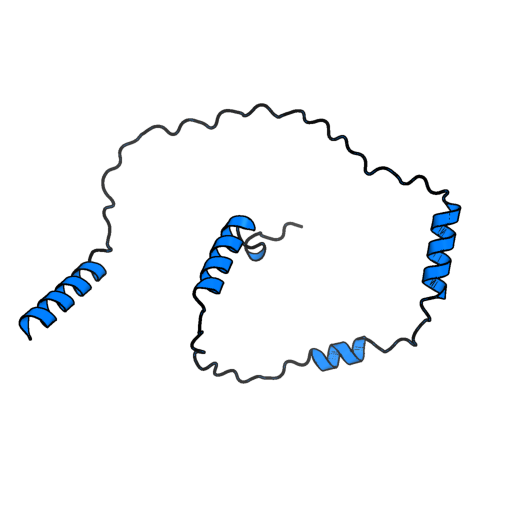 -17.982 4.271 1.00 66.25 94 SER A N 1
ATOM 739 C CA . SER A 1 94 ? 11.237 -17.364 3.397 1.00 66.25 94 SER A CA 1
ATOM 740 C C . SER A 1 94 ? 11.891 -17.151 2.042 1.00 66.25 94 SER A C 1
ATOM 742 O O . SER A 1 94 ? 12.499 -16.107 1.802 1.00 66.25 94 SER A O 1
ATOM 744 N N . GLU A 1 95 ? 11.761 -18.148 1.170 1.00 71.56 95 GLU A N 1
ATOM 745 C CA . GLU A 1 95 ? 11.815 -17.961 -0.279 1.00 71.56 95 GLU A CA 1
ATOM 746 C C . GLU A 1 95 ? 11.121 -16.631 -0.625 1.00 71.56 95 GLU A C 1
ATOM 748 O O . GLU A 1 95 ? 10.030 -16.360 -0.089 1.00 71.56 95 GLU A O 1
ATOM 753 N N . PRO A 1 96 ? 11.729 -15.764 -1.454 1.00 68.31 96 PRO A N 1
ATOM 754 C CA . PRO A 1 96 ? 11.112 -14.505 -1.827 1.00 68.31 96 PRO A CA 1
ATOM 755 C C . PRO A 1 96 ? 9.837 -14.821 -2.607 1.00 68.31 96 PRO A C 1
ATOM 757 O O . PRO A 1 96 ? 9.875 -15.116 -3.799 1.00 68.31 96 PRO A O 1
ATOM 760 N N . LYS A 1 97 ? 8.688 -14.782 -1.923 1.00 76.75 97 LYS A N 1
ATOM 761 C CA . LYS A 1 97 ? 7.386 -14.896 -2.574 1.00 76.75 97 LYS A CA 1
ATOM 762 C C . LYS A 1 97 ? 7.283 -13.756 -3.573 1.00 76.75 97 LYS A C 1
ATOM 764 O O . LYS A 1 97 ? 7.186 -12.594 -3.180 1.00 76.75 97 LYS A O 1
ATOM 769 N N . GLN A 1 98 ? 7.324 -14.104 -4.853 1.00 78.88 98 GLN A N 1
ATOM 770 C CA . GLN A 1 98 ? 6.953 -13.190 -5.917 1.00 78.88 98 GLN A CA 1
ATOM 771 C C . GLN A 1 98 ? 5.486 -12.837 -5.688 1.00 78.88 98 GLN A C 1
ATOM 773 O O . GLN A 1 98 ? 4.613 -13.702 -5.688 1.00 78.88 98 GLN A O 1
ATOM 778 N N . LEU A 1 99 ? 5.247 -11.574 -5.355 1.00 80.00 99 LEU A N 1
ATOM 779 C CA . LEU A 1 99 ? 3.905 -11.057 -5.170 1.00 80.00 99 LEU A CA 1
ATOM 780 C C . LEU A 1 99 ? 3.351 -10.760 -6.558 1.00 80.00 99 LEU A C 1
ATOM 782 O O . LEU A 1 99 ? 3.799 -9.823 -7.217 1.00 80.00 99 LEU A O 1
ATOM 786 N N . GLU A 1 100 ? 2.390 -11.562 -6.996 1.00 86.94 100 GLU A N 1
ATOM 787 C CA . GLU A 1 100 ? 1.519 -11.183 -8.101 1.00 86.94 100 GLU A CA 1
ATOM 788 C C . GLU A 1 100 ? 0.577 -10.095 -7.581 1.00 86.94 100 GLU A C 1
ATOM 790 O O . GLU A 1 100 ? -0.253 -10.337 -6.704 1.00 86.94 100 GLU A O 1
ATOM 795 N N . ILE A 1 101 ? 0.774 -8.864 -8.052 1.00 87.06 101 ILE A N 1
ATOM 796 C CA . ILE A 1 101 ? -0.041 -7.710 -7.672 1.00 87.06 101 ILE A CA 1
ATOM 797 C C . ILE A 1 101 ? -0.929 -7.366 -8.863 1.00 87.06 101 ILE A C 1
ATOM 799 O O . ILE A 1 101 ? -0.417 -7.037 -9.931 1.00 87.06 101 ILE A O 1
ATOM 803 N N . ASP A 1 102 ? -2.245 -7.419 -8.665 1.00 93.69 102 ASP A N 1
ATOM 804 C CA . ASP A 1 102 ? -3.213 -6.904 -9.634 1.00 93.69 102 ASP A CA 1
ATOM 805 C C . ASP A 1 102 ? -3.196 -5.365 -9.646 1.00 93.69 102 ASP A C 1
ATOM 807 O O . ASP A 1 102 ? -3.150 -4.710 -8.597 1.00 93.69 102 ASP A O 1
ATOM 811 N N . GLU A 1 103 ? -3.265 -4.771 -10.837 1.00 94.31 103 GLU A N 1
ATOM 812 C CA . GLU A 1 103 ? -3.217 -3.318 -11.032 1.00 94.31 103 GLU A CA 1
ATOM 813 C C . GLU A 1 103 ? -4.381 -2.616 -10.324 1.00 94.31 103 GLU A C 1
ATOM 815 O O . GLU A 1 103 ? -4.206 -1.552 -9.718 1.00 94.31 103 GLU A O 1
ATOM 820 N N . ASN A 1 104 ? -5.570 -3.230 -10.340 1.00 95.62 104 ASN A N 1
ATOM 821 C CA . ASN A 1 104 ? -6.746 -2.666 -9.682 1.00 95.62 104 ASN A CA 1
ATOM 822 C C . ASN A 1 104 ? -6.593 -2.658 -8.163 1.00 95.62 104 ASN A C 1
ATOM 824 O O . ASN A 1 104 ? -7.049 -1.724 -7.503 1.00 95.62 104 ASN A O 1
ATOM 828 N N . ASP A 1 105 ? -5.959 -3.679 -7.596 1.00 94.06 105 ASP A N 1
ATOM 829 C CA . ASP A 1 105 ? -5.730 -3.761 -6.157 1.00 94.06 105 ASP A CA 1
ATOM 830 C C . ASP A 1 105 ? -4.650 -2.778 -5.702 1.00 94.06 105 ASP A C 1
ATOM 832 O O . ASP A 1 105 ? -4.802 -2.146 -4.651 1.00 94.06 105 ASP A O 1
ATOM 836 N N . LEU A 1 106 ? -3.629 -2.537 -6.530 1.00 92.88 106 LEU A N 1
ATOM 837 C CA . LEU A 1 106 ? -2.670 -1.459 -6.301 1.00 92.88 106 LEU A CA 1
ATOM 838 C C . LEU A 1 106 ? -3.356 -0.085 -6.315 1.00 92.88 106 LEU A C 1
ATOM 840 O O . LEU A 1 106 ? -3.168 0.709 -5.390 1.00 92.88 106 LEU A O 1
ATOM 844 N N . LEU A 1 107 ? -4.191 0.184 -7.323 1.00 95.12 107 LEU A N 1
ATOM 8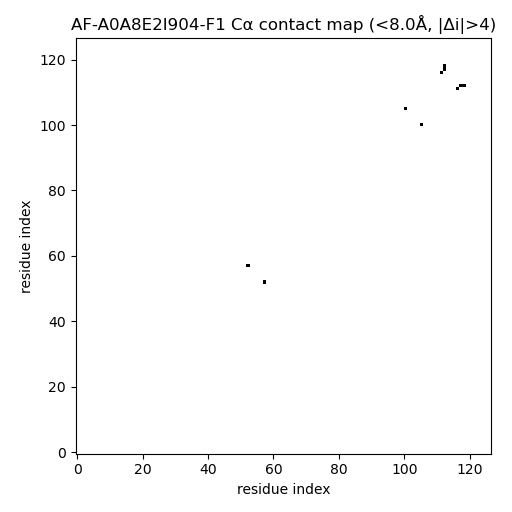45 C CA . LEU A 1 107 ? -4.955 1.430 -7.438 1.00 95.12 107 LEU A CA 1
ATOM 846 C C . LEU A 1 107 ? -5.871 1.654 -6.232 1.00 95.12 107 LEU A C 1
ATOM 848 O O . LEU A 1 107 ? -5.852 2.731 -5.632 1.00 95.12 107 LEU A O 1
ATOM 852 N N . LYS A 1 108 ? -6.634 0.633 -5.824 1.00 94.62 108 LYS A N 1
ATOM 853 C CA . LYS A 1 108 ? -7.467 0.694 -4.614 1.00 94.62 108 LYS A CA 1
ATOM 854 C C . LYS A 1 108 ? -6.619 0.968 -3.376 1.00 94.62 108 LYS A C 1
ATOM 856 O O . LYS A 1 108 ? -7.011 1.794 -2.559 1.00 94.62 108 LYS A O 1
ATOM 861 N N . GLY A 1 109 ? -5.459 0.325 -3.242 1.00 91.88 109 GLY A N 1
ATOM 862 C CA . GLY A 1 109 ? -4.538 0.542 -2.125 1.00 91.88 109 GLY A CA 1
ATOM 863 C C . GLY A 1 109 ? -4.052 1.989 -2.031 1.00 91.88 109 GLY A C 1
ATOM 864 O O . GLY A 1 109 ? -4.058 2.573 -0.946 1.00 91.88 109 GLY A O 1
ATOM 865 N N . ILE A 1 110 ? -3.710 2.595 -3.170 1.00 92.25 110 ILE A N 1
ATOM 866 C CA . ILE A 1 110 ? -3.323 4.009 -3.246 1.00 92.25 110 ILE A CA 1
ATOM 867 C C . ILE A 1 110 ? -4.494 4.904 -2.827 1.00 92.25 110 ILE A C 1
ATOM 869 O O . ILE A 1 110 ? -4.331 5.745 -1.943 1.00 92.25 110 ILE A O 1
ATOM 873 N N . ILE A 1 111 ? -5.689 4.691 -3.384 1.00 94.06 111 ILE A N 1
ATOM 874 C CA . ILE A 1 111 ? -6.881 5.483 -3.041 1.00 94.06 111 ILE A CA 1
ATOM 875 C C . ILE A 1 111 ? -7.199 5.370 -1.548 1.00 94.06 111 ILE A C 1
ATOM 877 O O . ILE A 1 111 ? -7.427 6.377 -0.882 1.00 94.06 111 ILE A O 1
ATOM 881 N N . LEU A 1 112 ? -7.176 4.157 -0.994 1.00 90.75 112 LEU A N 1
ATOM 882 C CA . LEU A 1 112 ? -7.424 3.927 0.426 1.00 90.75 112 LEU A CA 1
ATOM 883 C C . LEU A 1 112 ? -6.377 4.618 1.303 1.00 90.75 112 LEU A C 1
ATOM 885 O O . LEU A 1 112 ? -6.732 5.125 2.363 1.00 90.75 112 LEU A O 1
ATOM 889 N N . SER A 1 113 ? -5.115 4.687 0.869 1.00 89.38 113 SER A N 1
ATOM 890 C CA . SER A 1 113 ? -4.067 5.406 1.604 1.00 89.38 113 SER A CA 1
ATOM 891 C C . SER A 1 113 ? -4.292 6.921 1.645 1.00 89.38 113 SER A C 1
ATOM 893 O O . SER A 1 113 ? -3.992 7.553 2.658 1.00 89.38 113 SER A O 1
ATOM 895 N N . GLU A 1 114 ? -4.883 7.484 0.590 1.00 90.56 114 GLU A N 1
ATOM 896 C CA . GLU A 1 114 ? -5.243 8.901 0.523 1.00 90.56 114 GLU A CA 1
ATOM 897 C C . GLU A 1 114 ? -6.492 9.191 1.369 1.00 90.56 114 GLU A C 1
ATOM 899 O O . GLU A 1 114 ? -6.500 10.098 2.199 1.00 90.56 114 GLU A O 1
ATOM 904 N N . VAL A 1 115 ? -7.537 8.369 1.224 1.00 92.12 115 VAL A N 1
ATOM 905 C CA . VAL A 1 115 ? -8.825 8.558 1.911 1.00 92.12 115 VAL A CA 1
ATOM 906 C C . VAL A 1 115 ? -8.715 8.318 3.418 1.00 92.12 115 VAL A C 1
ATOM 908 O O . VAL A 1 115 ? -9.272 9.076 4.211 1.00 92.12 115 VAL A O 1
ATOM 911 N N . LEU A 1 116 ? -8.017 7.261 3.838 1.00 86.50 116 LEU A N 1
ATOM 912 C CA . LEU A 1 116 ? -7.879 6.904 5.256 1.00 86.50 116 LEU A CA 1
ATOM 913 C C . LEU A 1 116 ? -6.787 7.723 5.960 1.00 86.50 116 LEU A C 1
ATOM 915 O O . LEU A 1 116 ? -6.715 7.737 7.195 1.00 86.50 116 LEU A O 1
ATOM 919 N N . GLY A 1 117 ? -5.951 8.416 5.186 1.00 82.75 117 GLY A N 1
ATOM 920 C CA . GLY A 1 117 ? -4.777 9.114 5.675 1.00 82.75 117 GLY A CA 1
ATOM 921 C C . GLY A 1 117 ? -3.668 8.159 6.144 1.00 82.75 117 GLY A C 1
ATOM 922 O O . GLY A 1 117 ? -3.747 6.938 5.985 1.00 82.75 117 GLY A O 1
ATOM 923 N N . PRO A 1 118 ? -2.593 8.698 6.748 1.00 81.12 118 PRO A N 1
ATOM 924 C CA . PRO A 1 118 ? -1.444 7.899 7.151 1.00 81.12 118 PRO A CA 1
ATOM 925 C C . PRO A 1 118 ? -1.842 6.798 8.147 1.00 81.12 118 PRO A C 1
ATOM 927 O O . PRO A 1 118 ? -2.648 7.044 9.054 1.00 81.12 118 PRO A O 1
ATOM 930 N N . PRO A 1 119 ? -1.247 5.595 8.030 1.00 79.69 119 PRO A N 1
ATOM 931 C CA . PRO A 1 119 ? -1.649 4.443 8.821 1.00 79.69 119 PRO A CA 1
ATOM 932 C C . PRO A 1 119 ? -1.526 4.746 10.312 1.00 79.69 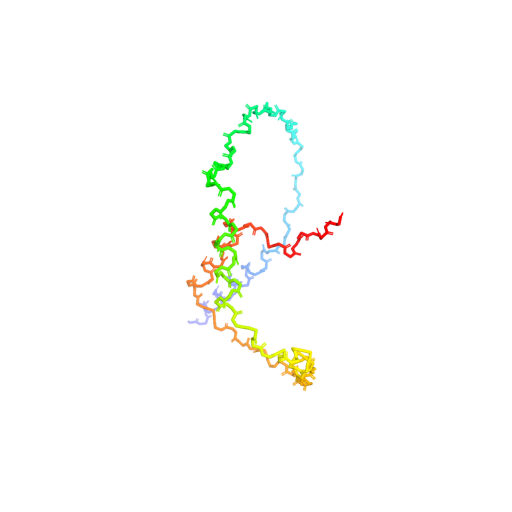119 PRO A C 1
ATOM 934 O O . PRO A 1 119 ? -0.540 5.334 10.769 1.00 79.69 119 PRO A O 1
ATOM 937 N N . ARG A 1 120 ? -2.518 4.300 11.093 1.00 76.75 120 ARG A N 1
ATOM 938 C CA . ARG A 1 120 ? -2.562 4.521 12.548 1.00 76.75 120 ARG A CA 1
ATOM 939 C C . ARG A 1 120 ? -1.303 4.005 13.257 1.00 76.75 120 ARG A C 1
ATOM 941 O O . ARG A 1 120 ? -0.939 4.565 14.283 1.00 76.75 120 ARG A O 1
ATOM 948 N N . SER A 1 121 ? -0.609 3.017 12.686 1.00 82.12 121 SER A N 1
ATOM 949 C CA . SER A 1 121 ? 0.676 2.502 13.182 1.00 82.12 121 SER A CA 1
ATOM 950 C C . SER A 1 121 ? 1.777 3.563 13.283 1.00 82.12 121 SER A C 1
ATOM 952 O O . SER A 1 121 ? 2.664 3.437 14.119 1.00 82.12 121 SER A O 1
ATOM 954 N N . LYS A 1 122 ? 1.716 4.634 12.482 1.00 81.62 122 LYS A N 1
ATOM 955 C CA . LYS A 1 122 ? 2.659 5.760 12.559 1.00 81.62 122 LYS A CA 1
ATOM 956 C C . LYS A 1 122 ? 2.324 6.764 13.666 1.00 81.62 122 LYS A C 1
ATOM 958 O O . LYS A 1 122 ? 3.094 7.696 13.881 1.00 81.62 122 LYS A O 1
ATOM 963 N N . ARG A 1 123 ? 1.189 6.623 14.363 1.00 83.25 123 ARG A N 1
ATOM 964 C CA . ARG A 1 123 ? 0.835 7.499 15.487 1.00 83.25 123 ARG A CA 1
ATOM 965 C C . ARG A 1 123 ? 1.391 6.906 16.787 1.00 83.25 123 ARG A C 1
ATOM 967 O O . ARG A 1 123 ? 0.966 5.814 17.162 1.00 83.25 123 ARG A O 1
ATOM 974 N N . PRO A 1 124 ? 2.300 7.604 17.493 1.00 86.12 124 PRO A N 1
ATOM 975 C CA . PRO A 1 124 ? 2.794 7.133 18.780 1.00 86.12 124 PRO A CA 1
ATOM 976 C C . PRO A 1 124 ? 1.639 7.050 19.783 1.00 86.12 124 PRO A C 1
ATOM 978 O O . PRO A 1 124 ? 0.817 7.966 19.871 1.00 86.12 124 PRO A O 1
ATOM 981 N N . TYR A 1 125 ? 1.574 5.950 20.534 1.00 87.81 125 TYR A N 1
ATOM 982 C CA . TYR A 1 125 ? 0.599 5.787 21.608 1.00 87.81 125 TYR A CA 1
ATOM 983 C C . TYR A 1 125 ? 0.901 6.810 22.708 1.00 87.81 125 TYR A C 1
ATOM 985 O O . TYR A 1 125 ? 1.949 6.744 23.348 1.00 87.81 125 TYR A O 1
ATOM 993 N N . ARG A 1 126 ? 0.005 7.781 22.907 1.00 84.12 126 ARG A N 1
ATOM 994 C CA . ARG A 1 126 ? 0.052 8.678 24.066 1.00 84.12 126 ARG A CA 1
ATOM 995 C C . ARG A 1 126 ? -0.847 8.086 25.149 1.00 84.12 126 ARG A C 1
ATOM 997 O O . ARG A 1 126 ? -2.024 7.853 24.878 1.00 84.12 126 ARG A O 1
ATOM 1004 N N . ARG A 1 127 ? -0.261 7.790 26.312 1.00 74.50 127 ARG A N 1
ATOM 1005 C CA . ARG A 1 127 ? -0.997 7.514 27.554 1.00 74.50 127 ARG A CA 1
ATOM 1006 C C . ARG A 1 127 ? -1.462 8.817 28.180 1.00 74.50 127 ARG A C 1
ATOM 1008 O O . ARG A 1 127 ? -0.730 9.818 28.012 1.00 74.50 127 ARG A O 1
#

Mean predicted aligned error: 23.39 Å